Protein AF-A0A2A3DJK9-F1 (afdb_monomer_lite)

Sequence (73 aa):
MQSPVEKNKSPPRLLPGDAERQARLQKIIGLRSLRSHSSCLRLDPDAELHDVIDCSALFELPEGAETLIRYPS

Radius of gyration: 24.83 Å; chains: 1; bounding box: 47×32×78 Å

Structure (mmCIF, N/CA/C/O backbone):
data_AF-A0A2A3DJK9-F1
#
_entry.id   AF-A0A2A3DJK9-F1
#
loop_
_atom_site.group_PDB
_atom_site.id
_atom_site.type_symbol
_atom_site.label_atom_id
_atom_site.label_alt_id
_atom_site.label_comp_id
_atom_site.label_asym_id
_atom_site.label_entity_id
_atom_site.label_seq_id
_atom_site.pdbx_PDB_ins_code
_atom_site.Cartn_x
_atom_site.Cartn_y
_atom_site.Cartn_z
_atom_site.occupancy
_atom_site.B_iso_or_equiv
_atom_site.auth_seq_id
_atom_site.auth_comp_id
_atom_site.auth_asym_id
_atom_site.auth_atom_id
_atom_site.pdbx_PDB_model_num
ATOM 1 N N . MET A 1 1 ? -11.829 -15.107 61.267 1.00 43.66 1 MET A N 1
ATOM 2 C CA . MET A 1 1 ? -12.956 -14.813 60.357 1.00 43.66 1 MET A CA 1
ATOM 3 C C . MET A 1 1 ? -12.401 -14.057 59.149 1.00 43.66 1 MET A C 1
ATOM 5 O O . MET A 1 1 ? -12.330 -12.838 59.195 1.00 43.66 1 MET A O 1
ATOM 9 N N . GLN A 1 2 ? -11.893 -14.758 58.130 1.00 50.88 2 GLN A N 1
ATOM 10 C CA . GLN A 1 2 ? -11.450 -14.135 56.872 1.00 50.88 2 GLN A CA 1
ATOM 11 C C . GLN A 1 2 ? -12.681 -13.953 55.976 1.00 50.88 2 GLN A C 1
ATOM 13 O O . GLN A 1 2 ? -13.389 -14.924 55.715 1.00 50.88 2 GLN A O 1
ATOM 18 N N . SER A 1 3 ? -12.980 -12.721 55.562 1.00 53.66 3 SER A N 1
ATOM 19 C CA . SER A 1 3 ? -14.054 -12.444 54.606 1.00 53.66 3 SER A CA 1
ATOM 20 C C . SER A 1 3 ? -13.549 -12.677 53.175 1.00 53.66 3 SER A C 1
ATOM 22 O O . SER A 1 3 ? -12.461 -12.209 52.831 1.00 53.66 3 SER A O 1
ATOM 24 N N . PRO A 1 4 ? -14.305 -13.375 52.311 1.00 53.88 4 PRO A N 1
ATOM 25 C CA . PRO A 1 4 ? -13.936 -13.517 50.915 1.00 53.88 4 PRO A CA 1
ATOM 26 C C . PRO A 1 4 ? -14.453 -12.290 50.159 1.00 53.88 4 PRO A C 1
ATOM 28 O O . PRO A 1 4 ? -15.643 -12.176 49.875 1.00 53.88 4 PRO A O 1
ATOM 31 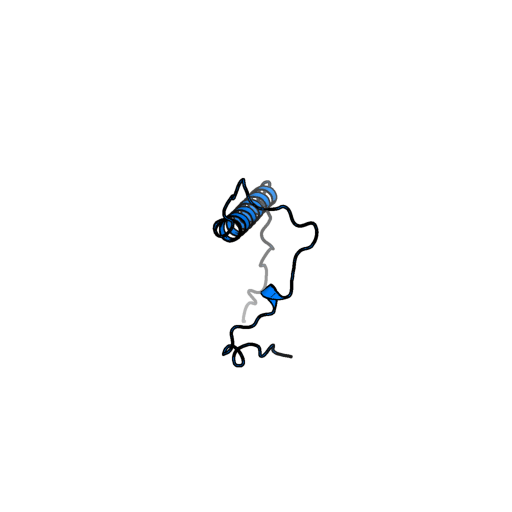N N . VAL A 1 5 ? -13.568 -11.354 49.815 1.00 51.72 5 VAL A N 1
ATOM 32 C CA . VAL A 1 5 ? -13.856 -10.361 48.766 1.00 51.72 5 VAL A CA 1
ATOM 33 C C . VAL A 1 5 ? -13.522 -11.007 47.420 1.00 51.72 5 VAL A C 1
ATOM 35 O O . VAL A 1 5 ? -12.585 -10.634 46.725 1.00 51.72 5 VAL A O 1
ATOM 38 N N . GLU A 1 6 ? -14.295 -12.031 47.069 1.00 61.84 6 GLU A N 1
ATOM 39 C CA . GLU A 1 6 ? -14.378 -12.580 45.716 1.00 61.84 6 GLU A CA 1
ATOM 40 C C . GLU A 1 6 ? -15.814 -12.392 45.234 1.00 61.84 6 GLU A C 1
ATOM 42 O O . GLU A 1 6 ? -16.686 -13.205 45.521 1.00 61.84 6 GLU A O 1
ATOM 47 N N . LYS A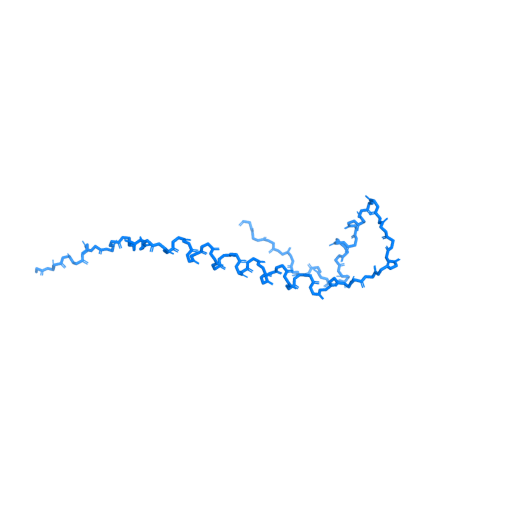 1 7 ? -16.068 -11.255 44.579 1.00 58.16 7 LYS A N 1
ATOM 48 C CA . LYS A 1 7 ? -17.245 -10.914 43.754 1.00 58.16 7 LYS A CA 1
ATOM 49 C C . LYS A 1 7 ? -17.263 -9.386 43.692 1.00 58.16 7 LYS A C 1
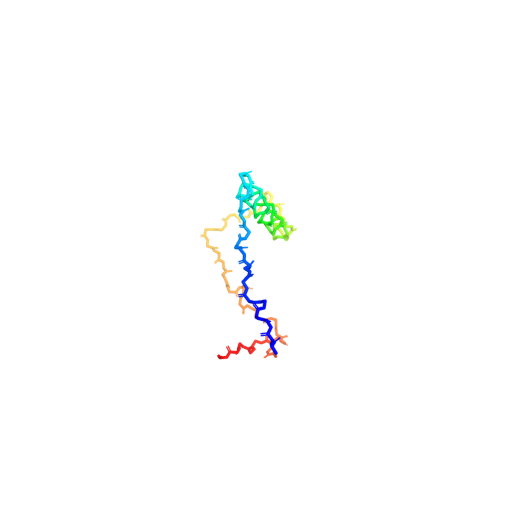ATOM 51 O O . LYS A 1 7 ? -17.386 -8.734 44.713 1.00 58.16 7 LYS A O 1
ATOM 56 N N . ASN A 1 8 ? -17.139 -8.692 42.569 1.00 54.84 8 ASN A N 1
ATOM 57 C CA . ASN A 1 8 ? -17.660 -8.973 41.247 1.00 54.84 8 ASN A CA 1
ATOM 58 C C . ASN A 1 8 ? -16.848 -8.108 40.267 1.00 54.84 8 ASN A C 1
ATOM 60 O O . ASN A 1 8 ? -16.998 -6.886 40.267 1.00 54.84 8 ASN A O 1
ATOM 64 N N . LYS A 1 9 ? -16.010 -8.695 39.408 1.00 57.62 9 LYS A N 1
ATOM 65 C CA . LYS A 1 9 ? -15.596 -7.997 38.183 1.00 57.62 9 LYS A CA 1
ATOM 66 C C . LYS A 1 9 ? -16.756 -8.148 37.203 1.00 57.62 9 LYS A C 1
ATOM 68 O O . LYS A 1 9 ? -16.805 -9.100 36.432 1.00 57.62 9 LYS A O 1
ATOM 73 N N . SER A 1 10 ? -17.750 -7.266 37.301 1.00 62.22 10 SER A N 1
ATOM 74 C CA . SER A 1 10 ? -18.759 -7.156 36.248 1.00 62.22 10 SER A CA 1
ATOM 75 C C . SER A 1 10 ? -18.030 -6.882 34.928 1.00 62.22 10 SER A C 1
ATOM 77 O O . SER A 1 10 ? -17.183 -5.980 34.920 1.00 62.22 10 SER A O 1
ATOM 79 N N . PRO A 1 11 ? -18.312 -7.620 33.837 1.00 60.88 11 PRO A N 1
ATOM 80 C CA . PRO A 1 11 ? -17.736 -7.287 32.545 1.00 60.88 11 PRO A CA 1
ATOM 81 C C . PRO A 1 11 ? -18.072 -5.823 32.229 1.00 60.88 11 PRO A C 1
ATOM 83 O O . PRO A 1 11 ? -19.180 -5.381 32.563 1.00 60.88 11 PRO A O 1
ATOM 86 N N . PRO A 1 12 ? -17.129 -5.050 31.659 1.00 63.41 12 PRO A N 1
ATOM 87 C CA . PRO A 1 12 ? -17.374 -3.657 31.318 1.00 63.41 12 PRO A CA 1
ATOM 88 C C . PRO A 1 12 ? -18.658 -3.582 30.497 1.00 63.41 12 PRO A C 1
ATOM 90 O O . PRO A 1 12 ? -18.767 -4.218 29.447 1.00 63.41 12 PRO A O 1
ATOM 93 N N . ARG A 1 13 ? -19.664 -2.866 31.003 1.00 65.19 13 ARG A N 1
ATOM 94 C CA . ARG A 1 13 ? -20.877 -2.612 30.229 1.00 65.19 13 ARG A CA 1
ATOM 95 C C . ARG A 1 13 ? -20.458 -1.695 29.089 1.00 65.19 13 ARG A C 1
ATOM 97 O O . ARG A 1 13 ? -20.146 -0.538 29.346 1.00 65.19 13 ARG A O 1
ATOM 104 N N . LEU A 1 14 ? -20.400 -2.232 27.871 1.00 64.56 14 LEU A N 1
ATOM 105 C CA . LEU A 1 14 ? -20.164 -1.447 26.663 1.00 64.56 14 LEU A CA 1
ATOM 106 C C . LEU A 1 14 ? -21.259 -0.380 26.591 1.00 64.56 14 LEU A C 1
ATOM 108 O O . LEU A 1 14 ? -22.444 -0.707 26.490 1.00 64.56 14 LEU A O 1
ATOM 112 N N . LEU A 1 15 ? -20.868 0.884 26.723 1.00 73.06 15 LEU A N 1
ATOM 113 C CA . LEU A 1 15 ? -21.782 2.007 26.613 1.00 73.06 15 LEU A CA 1
ATOM 114 C C . LEU A 1 15 ? -22.301 2.078 25.169 1.00 73.06 15 LEU A C 1
ATOM 116 O O . LEU A 1 15 ? -21.587 1.703 24.230 1.00 73.06 15 LEU A O 1
ATOM 120 N N . PRO A 1 16 ? -23.529 2.574 24.948 1.00 68.00 16 PRO A N 1
ATOM 121 C CA . PRO A 1 16 ? -23.999 2.887 23.605 1.00 68.00 16 PRO A CA 1
ATOM 122 C C . PRO A 1 16 ? -22.977 3.791 22.896 1.00 68.00 16 PRO A C 1
ATOM 124 O O . PRO A 1 16 ? -22.656 4.871 23.385 1.00 68.00 16 PRO A O 1
ATOM 127 N N . GLY A 1 17 ? -22.421 3.319 21.777 1.00 77.81 17 GLY A N 1
ATOM 128 C CA . GLY A 1 17 ? -21.363 4.013 21.027 1.00 77.81 17 GLY A CA 1
ATOM 129 C C . GLY A 1 17 ? -19.936 3.492 21.248 1.00 77.81 17 GLY A C 1
ATOM 130 O O . GLY A 1 17 ? -19.056 3.816 20.450 1.00 77.81 17 GLY A O 1
ATOM 131 N N . ASP A 1 18 ? -19.684 2.629 22.239 1.00 85.31 18 ASP A N 1
ATOM 132 C CA . ASP A 1 18 ? -18.359 2.012 22.426 1.00 85.31 18 ASP A CA 1
ATOM 133 C C . ASP A 1 18 ? -18.006 1.069 21.271 1.00 8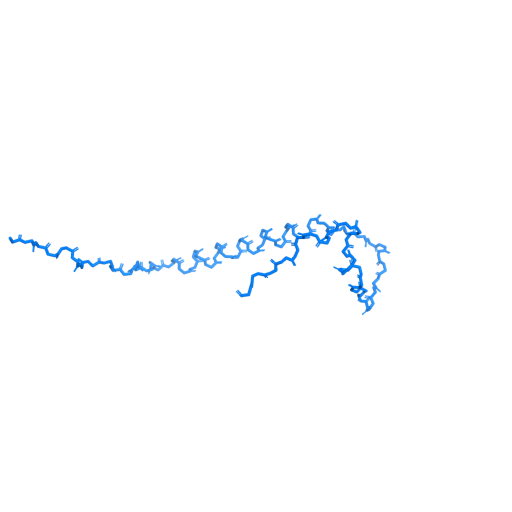5.31 18 ASP A C 1
ATOM 135 O O . ASP A 1 18 ? -16.873 1.071 20.791 1.00 85.31 18 ASP A O 1
ATOM 139 N N . ALA A 1 19 ? -18.988 0.324 20.757 1.00 86.81 19 ALA A N 1
ATOM 140 C CA . ALA A 1 19 ? -18.806 -0.525 19.581 1.00 86.81 19 ALA A CA 1
ATOM 141 C C . ALA A 1 19 ? -18.463 0.295 18.324 1.00 86.81 19 ALA A C 1
ATOM 143 O O . ALA A 1 19 ? -17.562 -0.067 17.568 1.00 86.81 19 ALA A O 1
ATOM 144 N N . GLU A 1 20 ? -19.131 1.435 18.122 1.00 90.25 20 GLU A N 1
ATOM 145 C CA . GLU A 1 20 ? -18.850 2.337 17.001 1.00 90.25 20 GLU A CA 1
ATOM 146 C C . GLU A 1 20 ? -17.457 2.964 17.134 1.00 90.25 20 GLU A C 1
ATOM 148 O O . GLU A 1 20 ? -16.670 2.971 16.182 1.00 90.25 20 GLU A O 1
ATOM 153 N N . ARG A 1 21 ? -17.110 3.448 18.333 1.00 90.12 21 ARG A N 1
ATOM 154 C CA . ARG A 1 21 ? -15.780 3.987 18.631 1.00 9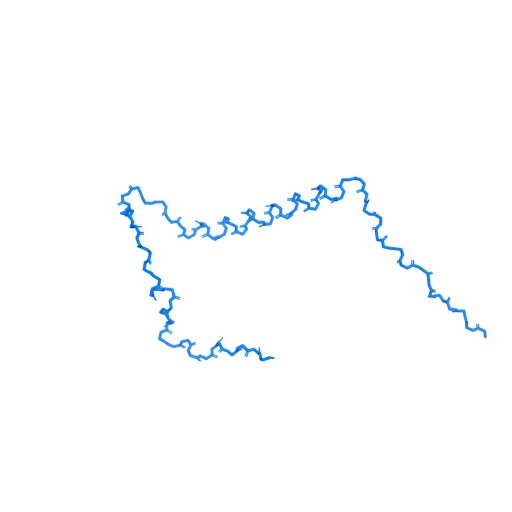0.12 21 ARG A CA 1
ATOM 155 C C . ARG A 1 21 ? -14.700 2.940 18.369 1.00 90.12 21 ARG A C 1
ATOM 157 O O . ARG A 1 21 ? -13.708 3.253 17.712 1.00 90.12 21 ARG A O 1
ATOM 164 N N . GLN A 1 22 ? -14.912 1.704 18.813 1.00 90.69 22 GLN A N 1
ATOM 165 C CA . GLN A 1 22 ? -13.988 0.601 18.573 1.00 90.69 22 GLN A CA 1
ATOM 166 C C . GLN A 1 22 ? -13.849 0.294 17.077 1.00 90.69 22 GLN A C 1
ATOM 168 O O . GLN A 1 22 ? -12.728 0.173 16.584 1.00 90.69 22 GLN A O 1
ATOM 173 N N . ALA A 1 23 ? -14.955 0.244 16.329 1.00 91.62 23 ALA A N 1
ATOM 174 C CA . ALA A 1 23 ? -14.926 0.036 14.881 1.00 91.62 23 ALA A CA 1
ATOM 175 C C . ALA A 1 23 ? -14.139 1.142 14.156 1.00 91.62 23 ALA A C 1
ATOM 177 O O . ALA A 1 23 ? -13.336 0.865 13.261 1.00 91.62 23 ALA A O 1
ATOM 178 N N . ARG A 1 24 ? -14.298 2.403 14.579 1.00 94.06 24 ARG A N 1
ATOM 179 C CA . ARG A 1 24 ? -13.527 3.535 14.042 1.00 94.06 24 ARG A CA 1
ATOM 180 C C . ARG A 1 24 ? -12.035 3.406 14.337 1.00 94.06 24 ARG A C 1
ATOM 182 O O . ARG A 1 24 ? -11.229 3.672 13.447 1.00 94.06 24 ARG A O 1
ATOM 189 N N . LEU A 1 25 ? -11.663 2.986 15.546 1.00 95.19 25 LEU A N 1
ATOM 190 C CA . LEU A 1 25 ? -10.262 2.758 15.909 1.00 95.19 25 LEU A CA 1
ATOM 191 C C . LEU A 1 25 ? -9.638 1.645 15.060 1.00 95.19 25 LEU A C 1
ATOM 193 O O . LEU A 1 25 ? -8.575 1.858 14.483 1.00 95.19 25 LEU A O 1
ATOM 197 N N . GLN A 1 26 ? -10.324 0.510 14.907 1.00 94.38 26 GLN A N 1
ATOM 198 C CA . GLN A 1 26 ? -9.868 -0.597 14.056 1.00 94.38 26 GLN A CA 1
ATOM 199 C C . GLN A 1 26 ? -9.692 -0.156 12.598 1.00 94.38 26 GLN A C 1
ATOM 201 O O . GLN A 1 26 ? -8.660 -0.430 11.985 1.00 94.38 26 GLN A O 1
ATOM 206 N N . LYS A 1 27 ? -10.642 0.624 12.064 1.00 94.94 27 LYS A N 1
ATOM 207 C CA . LYS A 1 27 ? -10.530 1.213 10.723 1.00 94.94 27 LYS A CA 1
ATOM 208 C C . LYS A 1 27 ? -9.295 2.107 10.589 1.00 94.94 27 LYS A C 1
ATOM 210 O O . LYS A 1 27 ? -8.579 2.011 9.598 1.00 94.94 27 LYS A O 1
ATOM 215 N N . ILE A 1 28 ? -9.033 2.976 11.567 1.00 95.56 28 ILE A N 1
ATOM 216 C CA . ILE A 1 28 ? -7.866 3.873 11.545 1.00 95.56 28 ILE A CA 1
ATOM 217 C C . ILE A 1 28 ? -6.557 3.078 11.596 1.00 95.56 28 ILE A C 1
ATOM 219 O O . ILE A 1 28 ? -5.622 3.417 10.871 1.00 95.56 28 ILE A O 1
ATOM 223 N N . ILE A 1 29 ? -6.492 2.027 12.416 1.00 94.88 29 ILE A N 1
ATOM 224 C CA . ILE A 1 29 ? -5.327 1.136 12.495 1.00 94.88 29 ILE A CA 1
ATOM 225 C C . ILE A 1 29 ? -5.089 0.467 11.139 1.00 94.88 29 ILE A C 1
ATOM 227 O O . ILE A 1 29 ? -3.993 0.586 10.598 1.00 94.88 29 ILE A O 1
ATOM 231 N N . GLY A 1 30 ? -6.125 -0.133 10.544 1.00 91.44 30 GLY A N 1
ATOM 232 C CA . GLY A 1 30 ? -6.025 -0.764 9.225 1.00 91.44 30 GLY A CA 1
ATOM 233 C C . GLY A 1 30 ? -5.571 0.209 8.133 1.00 91.44 30 GLY A C 1
ATOM 234 O O . GLY A 1 30 ? -4.673 -0.106 7.357 1.00 91.44 30 GLY A O 1
ATOM 235 N N . LEU A 1 31 ? -6.112 1.433 8.118 1.00 92.81 31 LEU A N 1
ATOM 236 C CA . LEU A 1 31 ? -5.684 2.473 7.175 1.00 92.81 31 LEU A CA 1
ATOM 237 C C . LEU A 1 31 ? -4.228 2.900 7.384 1.00 92.81 31 LEU A C 1
ATOM 239 O O . LEU A 1 31 ? -3.537 3.208 6.414 1.00 92.81 31 LEU A O 1
ATOM 243 N N . ARG A 1 32 ? -3.750 2.942 8.632 1.00 92.00 32 ARG A N 1
ATOM 244 C CA . ARG A 1 32 ? -2.351 3.262 8.930 1.00 92.00 32 ARG A CA 1
ATOM 245 C C . ARG A 1 32 ? -1.420 2.167 8.417 1.00 92.00 32 ARG A C 1
ATOM 247 O O . ARG A 1 32 ? -0.440 2.501 7.758 1.00 92.00 32 ARG A O 1
ATOM 254 N N . SER A 1 33 ? -1.747 0.900 8.669 1.00 88.12 33 SER A N 1
ATOM 255 C CA . SER A 1 33 ? -0.983 -0.233 8.140 1.00 88.12 33 SER A CA 1
ATOM 256 C C . SER A 1 33 ? -0.943 -0.199 6.616 1.00 88.12 33 SER A C 1
ATOM 258 O O . SER A 1 33 ? 0.137 -0.243 6.037 1.00 88.12 33 SER A O 1
ATOM 260 N N . LEU A 1 34 ? -2.093 -0.000 5.964 1.00 87.38 34 LEU A N 1
ATOM 261 C CA . LEU A 1 34 ? -2.163 0.091 4.506 1.00 87.38 34 LEU A CA 1
ATOM 262 C C . LEU A 1 34 ? -1.251 1.194 3.951 1.00 87.38 34 LEU A C 1
ATOM 264 O O . LEU A 1 34 ? -0.492 0.938 3.025 1.00 87.38 34 LEU A O 1
ATOM 268 N N . ARG A 1 35 ? -1.268 2.394 4.551 1.00 88.81 35 ARG A N 1
ATOM 269 C CA . ARG A 1 35 ? -0.393 3.509 4.142 1.00 88.81 35 ARG A CA 1
ATOM 270 C C . ARG A 1 35 ? 1.091 3.207 4.331 1.00 88.81 35 ARG A C 1
ATOM 272 O O . ARG A 1 35 ? 1.900 3.634 3.517 1.00 88.81 35 ARG A O 1
ATOM 279 N N . SER A 1 36 ? 1.439 2.491 5.399 1.00 84.62 36 SER A N 1
ATOM 280 C CA . SER A 1 36 ? 2.819 2.075 5.660 1.00 84.62 36 SER A CA 1
ATOM 281 C C . SER A 1 36 ? 3.320 1.050 4.643 1.00 84.62 36 SER A C 1
ATOM 283 O O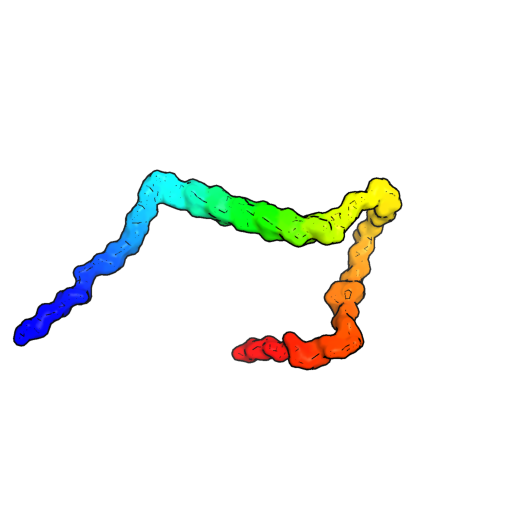 . SER A 1 36 ? 4.509 1.024 4.356 1.00 84.62 36 SER A O 1
ATOM 285 N N . HIS A 1 37 ? 2.440 0.199 4.113 1.00 83.88 37 HIS A N 1
ATOM 286 C CA . HIS A 1 37 ? 2.803 -0.745 3.056 1.00 83.88 37 HIS A CA 1
ATOM 287 C C . HIS A 1 37 ? 2.772 -0.092 1.677 1.00 83.88 37 HIS A C 1
ATOM 289 O O . HIS A 1 37 ? 3.597 -0.406 0.835 1.00 83.88 37 HIS A O 1
ATOM 295 N N . SER A 1 38 ? 1.869 0.859 1.436 1.00 80.69 38 SER A N 1
ATOM 296 C CA . SER A 1 38 ? 1.819 1.558 0.155 1.00 80.69 38 SER A CA 1
ATOM 297 C C . SER A 1 38 ? 2.930 2.594 -0.005 1.00 80.69 38 SER A C 1
ATOM 299 O O . SER A 1 38 ? 3.159 3.050 -1.116 1.00 80.69 38 SER A O 1
ATOM 301 N N . SER A 1 39 ? 3.615 3.004 1.069 1.00 76.38 39 SER A N 1
ATOM 302 C CA . SER A 1 39 ? 4.689 4.000 0.970 1.00 76.38 39 SER A CA 1
ATOM 303 C C . SER A 1 39 ? 5.908 3.506 0.193 1.00 76.38 39 SER A C 1
ATOM 305 O O . SER A 1 39 ? 6.681 4.331 -0.281 1.00 76.38 39 SER A O 1
ATOM 307 N N . CYS A 1 40 ? 6.096 2.188 0.062 1.00 71.19 40 CYS A N 1
ATOM 308 C CA . CYS A 1 40 ? 7.126 1.624 -0.813 1.00 71.19 40 CYS A CA 1
ATOM 309 C C . CYS A 1 40 ? 6.652 1.451 -2.263 1.00 71.19 40 CYS A C 1
ATOM 311 O O . CYS A 1 40 ? 7.469 1.149 -3.130 1.00 71.19 40 CYS A O 1
ATOM 313 N N . LEU A 1 41 ? 5.362 1.666 -2.545 1.00 78.44 41 LEU A N 1
ATOM 314 C CA . LEU A 1 41 ? 4.834 1.620 -3.900 1.00 78.44 41 LEU A CA 1
ATOM 315 C C . LEU A 1 41 ? 5.103 2.963 -4.572 1.00 78.44 41 LEU A C 1
ATOM 317 O O . LEU A 1 41 ? 4.583 4.005 -4.166 1.00 78.44 41 LEU A O 1
ATOM 321 N N . ARG A 1 42 ? 5.929 2.939 -5.613 1.00 73.69 42 ARG A N 1
ATOM 322 C CA . ARG A 1 42 ? 6.131 4.090 -6.486 1.00 73.69 42 ARG A CA 1
ATOM 323 C C . ARG A 1 42 ? 5.068 4.046 -7.576 1.00 73.69 42 ARG A C 1
ATOM 325 O O . ARG A 1 42 ? 4.915 3.028 -8.240 1.00 73.69 42 ARG A O 1
ATOM 332 N N . LEU A 1 43 ? 4.336 5.145 -7.749 1.00 77.88 43 LEU A N 1
ATOM 333 C CA . LEU A 1 43 ? 3.495 5.307 -8.927 1.00 77.88 43 LEU A CA 1
ATOM 334 C C . LEU A 1 43 ? 4.419 5.548 -10.120 1.00 77.88 43 LEU A C 1
ATOM 336 O O . LEU A 1 43 ? 5.128 6.556 -10.153 1.00 77.88 43 LEU A O 1
ATOM 340 N N . ASP A 1 44 ? 4.413 4.618 -11.060 1.00 81.88 44 ASP A N 1
ATOM 341 C CA . ASP A 1 44 ? 5.118 4.730 -12.326 1.00 81.88 44 ASP A CA 1
ATOM 342 C C . ASP A 1 44 ? 4.071 4.685 -13.451 1.00 81.88 44 ASP A C 1
ATOM 344 O O . ASP A 1 44 ? 3.419 3.654 -13.625 1.00 81.88 44 ASP A O 1
ATOM 348 N N . PRO A 1 45 ? 3.816 5.813 -14.140 1.00 80.19 45 PRO A N 1
ATOM 349 C CA . PRO A 1 45 ? 2.816 5.876 -15.202 1.00 80.19 45 PRO A CA 1
ATOM 350 C C . PRO A 1 45 ? 3.212 5.067 -16.443 1.00 80.19 45 PRO A C 1
ATOM 352 O O . PRO A 1 45 ? 2.330 4.742 -17.234 1.00 80.19 45 PRO A O 1
ATOM 355 N N . ASP A 1 46 ? 4.498 4.739 -16.587 1.00 87.38 46 ASP A N 1
ATOM 356 C CA . ASP A 1 46 ? 5.041 3.964 -17.701 1.00 87.38 46 ASP A CA 1
ATOM 357 C C . ASP A 1 46 ? 5.298 2.498 -17.305 1.00 87.38 46 ASP A C 1
ATOM 359 O O . ASP A 1 46 ? 5.815 1.723 -18.111 1.00 87.38 46 ASP A O 1
ATOM 363 N N . ALA A 1 47 ? 4.937 2.094 -16.078 1.00 81.75 47 ALA A N 1
ATOM 364 C CA . ALA A 1 47 ? 5.090 0.711 -15.646 1.00 81.75 47 ALA A CA 1
ATOM 365 C C . ALA A 1 47 ? 4.234 -0.226 -16.500 1.00 81.75 47 ALA A C 1
ATOM 367 O O . ALA A 1 47 ? 3.016 -0.063 -16.626 1.00 81.75 47 ALA A O 1
ATOM 368 N N . GLU A 1 48 ? 4.881 -1.253 -17.043 1.00 81.19 48 GLU A N 1
ATOM 369 C CA . GLU A 1 48 ? 4.197 -2.311 -17.766 1.00 81.19 48 GLU A CA 1
ATOM 370 C C . GLU A 1 48 ? 3.273 -3.084 -16.814 1.00 81.19 48 GLU A C 1
ATOM 372 O O . GLU A 1 48 ? 3.664 -3.549 -15.740 1.00 81.19 48 GLU A O 1
ATOM 377 N N . LEU A 1 49 ? 2.007 -3.212 -17.210 1.00 76.38 49 LEU A N 1
ATOM 378 C CA . LEU A 1 49 ? 1.052 -4.081 -16.535 1.00 76.38 49 LEU A CA 1
ATOM 379 C C . LEU A 1 49 ? 1.378 -5.525 -16.913 1.00 76.38 49 LEU A C 1
ATOM 381 O O . LEU A 1 49 ? 1.178 -5.935 -18.054 1.00 76.38 49 LEU A O 1
ATOM 385 N N . HIS A 1 50 ? 1.876 -6.295 -15.951 1.00 78.06 50 HIS A N 1
ATOM 386 C CA . HIS A 1 50 ? 2.106 -7.722 -16.131 1.00 78.06 50 HIS A CA 1
ATOM 387 C C . HIS A 1 50 ? 0.882 -8.519 -15.665 1.00 78.06 50 HIS A C 1
ATOM 389 O O . HIS A 1 50 ? 0.446 -8.394 -14.521 1.00 78.06 50 HIS A O 1
ATOM 395 N N . ASP A 1 51 ? 0.355 -9.382 -16.538 1.00 80.88 51 ASP A N 1
ATOM 396 C CA . ASP A 1 51 ? -0.763 -10.289 -16.220 1.00 80.88 51 ASP A CA 1
ATOM 397 C C . ASP A 1 51 ? -0.367 -11.402 -15.235 1.00 80.88 51 ASP A C 1
ATOM 399 O O . ASP A 1 51 ? -1.218 -12.067 -14.641 1.00 80.88 51 ASP A O 1
ATOM 403 N N . VAL A 1 52 ? 0.940 -11.618 -15.067 1.00 81.75 52 VAL A N 1
ATOM 404 C CA . VAL A 1 52 ? 1.522 -12.629 -14.189 1.00 81.75 52 VAL A CA 1
ATOM 405 C C . VAL A 1 52 ? 2.509 -11.951 -13.253 1.00 81.75 52 VAL A C 1
ATOM 407 O O . VAL A 1 52 ? 3.401 -11.227 -13.688 1.00 81.75 52 VAL A O 1
ATOM 410 N N . ILE A 1 53 ? 2.349 -12.208 -11.959 1.00 79.69 53 ILE A N 1
ATOM 411 C CA . ILE A 1 53 ? 3.272 -11.743 -10.926 1.00 79.69 53 ILE A CA 1
ATOM 412 C C . ILE A 1 53 ? 4.323 -12.834 -10.721 1.00 79.69 53 ILE A C 1
ATOM 414 O O . ILE A 1 53 ? 3.976 -13.963 -10.367 1.00 79.69 53 ILE A O 1
ATOM 418 N N . ASP A 1 54 ? 5.597 -12.504 -10.927 1.00 79.44 54 ASP A N 1
ATOM 419 C CA . ASP A 1 54 ? 6.693 -13.407 -10.586 1.00 79.44 54 ASP A CA 1
ATOM 420 C C . ASP A 1 54 ? 6.927 -13.406 -9.069 1.00 79.44 54 ASP A C 1
ATOM 422 O O . ASP A 1 54 ? 7.478 -12.469 -8.490 1.00 79.44 54 ASP A O 1
ATOM 426 N N . CYS A 1 55 ? 6.473 -14.469 -8.407 1.00 78.25 55 CYS A N 1
ATOM 427 C CA . CYS A 1 55 ? 6.636 -14.639 -6.967 1.00 78.25 55 CYS A CA 1
ATOM 428 C C . CYS A 1 55 ? 8.023 -15.162 -6.568 1.00 78.25 55 CYS A C 1
ATOM 430 O O . CYS A 1 55 ? 8.294 -15.216 -5.370 1.00 78.25 55 CYS A O 1
ATOM 432 N N . SER A 1 56 ? 8.890 -15.565 -7.508 1.00 80.25 56 SER A N 1
ATOM 433 C CA . SER A 1 56 ? 10.219 -16.106 -7.175 1.00 80.25 56 SER A CA 1
ATOM 434 C C . SER A 1 56 ? 11.063 -15.095 -6.387 1.00 80.25 56 SER A C 1
ATOM 436 O O . SER A 1 56 ? 11.659 -15.455 -5.373 1.00 80.25 56 SER A O 1
ATOM 438 N N . ALA A 1 57 ? 10.957 -13.811 -6.736 1.00 71.06 57 ALA A N 1
ATOM 439 C CA . ALA A 1 57 ? 11.594 -12.695 -6.040 1.00 71.06 57 ALA A CA 1
ATOM 440 C C . ALA A 1 57 ? 11.141 -12.506 -4.574 1.00 71.06 57 ALA A C 1
ATOM 442 O O . ALA A 1 57 ? 11.840 -11.870 -3.791 1.00 71.06 57 ALA A O 1
ATOM 443 N N . LEU A 1 58 ? 9.984 -13.051 -4.166 1.00 71.06 58 LEU A N 1
ATOM 444 C CA . LEU A 1 58 ? 9.540 -13.020 -2.761 1.00 71.06 58 LEU A CA 1
ATOM 445 C C . LEU A 1 58 ? 10.249 -14.071 -1.899 1.00 71.06 58 LEU A C 1
ATOM 447 O O . LEU A 1 58 ? 10.254 -13.957 -0.672 1.00 71.06 58 LEU A O 1
ATOM 451 N N . PHE A 1 59 ? 10.805 -15.102 -2.536 1.00 71.88 59 PHE A N 1
ATOM 452 C CA . PHE A 1 59 ? 11.453 -16.239 -1.886 1.00 71.88 59 PHE A CA 1
ATOM 453 C C . PHE A 1 59 ? 12.970 -16.242 -2.061 1.00 71.88 59 PHE A C 1
ATOM 455 O O . PHE A 1 59 ? 13.628 -17.125 -1.510 1.00 71.88 59 PHE A O 1
ATOM 462 N N . GLU A 1 60 ? 13.530 -15.260 -2.773 1.00 66.31 60 GLU A N 1
ATOM 463 C CA . GLU A 1 60 ? 14.962 -14.980 -2.755 1.00 66.31 60 GLU A CA 1
ATOM 464 C C . GLU A 1 60 ? 15.341 -14.480 -1.358 1.00 66.31 60 GLU A C 1
ATOM 466 O O . GLU A 1 60 ? 15.370 -13.289 -1.045 1.00 66.31 60 GLU A O 1
ATOM 471 N N . LEU A 1 61 ? 15.574 -15.443 -0.470 1.00 58.53 61 LEU A N 1
ATOM 472 C CA . LEU A 1 61 ? 16.203 -15.209 0.810 1.00 58.53 61 LEU A CA 1
ATOM 473 C C . LEU A 1 61 ? 17.579 -14.599 0.502 1.00 58.53 61 LEU A C 1
ATOM 475 O O . LEU A 1 61 ? 18.339 -15.218 -0.245 1.00 58.53 61 LEU A O 1
ATOM 479 N N . PRO A 1 62 ? 17.918 -13.405 1.021 1.00 63.75 62 PRO A N 1
ATOM 480 C CA . PRO A 1 62 ? 19.228 -12.831 0.768 1.00 63.75 62 PRO A CA 1
ATOM 481 C C . PRO A 1 62 ? 20.279 -13.840 1.231 1.00 63.75 62 PRO A C 1
ATOM 483 O O . PRO A 1 62 ? 20.218 -14.298 2.377 1.00 63.75 62 PRO A O 1
ATOM 486 N N . GLU A 1 63 ? 21.191 -14.210 0.328 1.00 57.38 63 GLU A N 1
ATOM 487 C CA . GLU A 1 63 ? 22.356 -15.062 0.592 1.00 57.38 63 GLU A CA 1
ATOM 488 C C . GLU A 1 63 ? 23.007 -14.604 1.914 1.00 57.38 63 GLU A C 1
ATOM 490 O O . GLU A 1 63 ? 23.641 -13.549 1.978 1.00 57.38 63 GLU A O 1
ATOM 495 N N . GLY A 1 64 ? 22.748 -15.340 3.005 1.00 58.06 64 GLY A N 1
ATOM 496 C CA . GLY A 1 64 ? 23.162 -14.980 4.369 1.00 58.06 64 GLY A CA 1
ATOM 497 C C . GLY A 1 64 ? 22.074 -14.953 5.458 1.00 58.06 64 GLY A C 1
ATOM 498 O O . GLY A 1 64 ? 22.423 -14.817 6.629 1.00 58.06 64 GLY A O 1
ATOM 499 N N . ALA A 1 65 ? 20.783 -15.113 5.143 1.00 55.47 65 ALA A N 1
ATOM 500 C CA . ALA A 1 65 ? 19.705 -15.157 6.151 1.00 55.47 65 ALA A CA 1
ATOM 501 C C . ALA A 1 65 ? 19.326 -16.578 6.632 1.00 55.47 65 ALA A C 1
ATOM 503 O O . ALA A 1 65 ? 18.224 -16.799 7.138 1.00 55.47 65 ALA A O 1
ATOM 504 N N . GLU A 1 66 ? 20.249 -17.541 6.541 1.00 56.09 66 GLU A N 1
ATOM 505 C CA . GLU A 1 66 ? 20.035 -18.931 6.982 1.00 56.09 66 GLU A CA 1
ATOM 506 C C . GLU A 1 66 ? 19.775 -19.080 8.497 1.00 56.09 66 GLU A C 1
ATOM 508 O O . GLU A 1 66 ? 19.332 -20.133 8.954 1.00 56.09 66 GLU A O 1
ATOM 513 N N . THR A 1 67 ? 20.006 -18.044 9.310 1.00 56.09 67 THR A N 1
ATOM 514 C CA . THR A 1 67 ? 20.038 -18.188 10.777 1.00 56.09 67 THR A CA 1
ATOM 515 C C . THR A 1 67 ? 18.790 -17.740 11.540 1.00 56.09 67 THR A C 1
ATOM 517 O O . THR A 1 67 ? 18.791 -17.857 12.764 1.00 56.09 67 THR A O 1
ATOM 520 N N . LEU A 1 68 ? 17.727 -17.231 10.900 1.00 57.81 68 LEU A N 1
ATOM 521 C CA . LEU A 1 68 ? 16.609 -16.610 11.643 1.00 57.81 68 LEU A CA 1
ATOM 522 C C . LEU A 1 68 ? 15.196 -17.086 11.293 1.00 57.81 68 LEU A C 1
ATOM 524 O O . LEU A 1 68 ? 14.230 -16.404 11.626 1.00 57.81 68 LEU A O 1
ATOM 528 N N . ILE A 1 69 ? 15.029 -18.278 10.720 1.00 55.59 69 ILE A N 1
ATOM 529 C CA . ILE A 1 69 ? 13.695 -18.892 10.632 1.00 55.59 69 ILE A CA 1
ATOM 530 C C . ILE A 1 69 ? 13.697 -20.248 11.334 1.00 55.59 69 ILE A C 1
ATOM 532 O O . ILE A 1 69 ? 13.651 -21.310 10.723 1.00 55.59 69 ILE A O 1
ATOM 536 N N . ARG A 1 70 ? 13.727 -20.206 12.670 1.00 53.09 70 ARG A N 1
ATOM 537 C CA . ARG A 1 70 ? 13.256 -21.318 13.501 1.00 53.09 70 ARG A CA 1
ATOM 538 C C . ARG A 1 70 ? 11.874 -20.956 14.034 1.00 53.09 70 ARG A C 1
ATOM 540 O O . ARG A 1 70 ? 11.762 -20.201 14.997 1.00 53.09 70 ARG A O 1
ATOM 547 N N . TYR A 1 71 ? 10.828 -21.489 13.410 1.00 51.88 71 TYR A N 1
ATOM 548 C CA . TYR A 1 71 ? 9.489 -21.478 13.999 1.00 51.88 71 TYR A CA 1
ATOM 549 C C . TYR A 1 71 ? 9.457 -22.421 15.215 1.00 51.88 71 TYR A C 1
ATOM 551 O O . TYR A 1 71 ? 10.029 -23.514 15.139 1.00 51.88 71 TYR A O 1
ATOM 559 N N . PRO A 1 72 ? 8.830 -22.034 16.341 1.00 56.41 72 PRO A N 1
ATOM 560 C CA . PRO A 1 72 ? 8.578 -22.968 17.430 1.00 56.41 72 PRO A CA 1
ATOM 561 C C . PRO A 1 72 ? 7.482 -23.960 17.013 1.00 56.41 72 PRO A C 1
ATOM 563 O O . PRO A 1 72 ? 6.524 -23.578 16.338 1.00 56.41 72 PRO A O 1
ATOM 566 N N . SER A 1 73 ? 7.671 -25.228 17.388 1.00 56.91 73 SER A N 1
ATOM 567 C CA . SER A 1 73 ? 6.666 -26.297 17.291 1.00 56.91 73 SER A CA 1
ATOM 568 C C . SER A 1 73 ? 5.540 -26.120 18.301 1.00 56.91 73 SER A C 1
ATOM 570 O O . SER A 1 73 ? 5.819 -25.574 19.394 1.00 56.91 73 SER A O 1
#

Secondary structure (DSSP, 8-state):
---------PPP---TTHHHHHHHHHHHHHHHHHHHHHTT----TT----SS---HHHH---TT-TTS-----

pLDDT: mean 73.38, std 14.34, range [43.66, 95.56]

Foldseek 3Di:
DDDDPPDDPDPPPQDVCNVVVVVVVVVVVVVVVVCVVCVPPDDDPPDDDDPDDDCVVVVPDPPPPPPPDDDDD